Protein AF-A0A671EL01-F1 (afdb_monomer_lite)

InterPro domains:
  IPR005375 Ubiquitin-fold modifier 1 [PF03671] (3-61)
  IPR005375 Ubiquitin-fold modifier 1 [PTHR15825] (1-60)
  IPR029071 Ubiquitin-like domain superfamily [SSF54236] (2-61)

Sequence (62 aa):
MSKLSFKIMLTSDSLLRYKILSIPKSTPFTAVSKFVAEGFKVPAATSAMITNGRIRINPTDC

Structure (mmCIF, N/CA/C/O backbone):
data_AF-A0A671EL01-F1
#
_entry.id   AF-A0A671EL01-F1
#
loop_
_atom_site.group_PDB
_atom_site.id
_atom_site.type_symbol
_atom_site.label_atom_id
_atom_site.label_alt_id
_atom_site.label_comp_id
_atom_site.label_asym_id
_atom_site.label_entity_id
_atom_site.label_seq_id
_atom_site.pdbx_PDB_ins_code
_atom_site.Cartn_x
_atom_site.Cartn_y
_atom_site.Cartn_z
_atom_site.occupancy
_atom_site.B_iso_or_equiv
_atom_site.auth_seq_id
_atom_site.auth_comp_id
_atom_site.auth_asym_id
_atom_site.auth_atom_id
_atom_site.pdbx_PDB_model_num
ATOM 1 N N . MET A 1 1 ? -16.132 11.681 13.404 1.00 71.44 1 MET A N 1
ATOM 2 C CA . MET A 1 1 ? -15.233 10.533 13.129 1.00 71.44 1 MET A CA 1
ATOM 3 C C . MET A 1 1 ? -13.812 11.036 12.939 1.00 71.44 1 MET A C 1
ATOM 5 O O . MET A 1 1 ? -13.621 11.994 12.201 1.00 71.44 1 MET A O 1
ATOM 9 N N . SER A 1 2 ? -12.833 10.430 13.608 1.00 90.12 2 SER A N 1
ATOM 10 C CA . SER A 1 2 ? -11.419 10.811 13.511 1.00 90.12 2 SER A CA 1
ATOM 11 C C . SER A 1 2 ? -10.739 10.139 12.310 1.00 90.12 2 SER A C 1
ATOM 13 O O . SER A 1 2 ? -11.014 8.980 11.990 1.00 90.12 2 SER A O 1
ATOM 15 N N . LYS A 1 3 ? -9.861 10.882 11.629 1.00 92.06 3 LYS A N 1
ATOM 16 C CA . LYS A 1 3 ? -9.086 10.413 10.471 1.00 92.06 3 LYS A CA 1
ATOM 17 C C . LYS A 1 3 ? -7.605 10.293 10.829 1.00 92.06 3 LYS A C 1
ATOM 19 O O . LYS A 1 3 ? -7.129 10.980 11.731 1.00 92.06 3 LYS A O 1
ATOM 24 N N . LEU A 1 4 ? -6.894 9.425 10.121 1.00 92.25 4 LEU A N 1
ATOM 25 C CA . LEU A 1 4 ? -5.437 9.323 10.118 1.00 92.25 4 LEU A CA 1
ATOM 26 C C . LEU A 1 4 ? -4.919 9.703 8.741 1.00 92.25 4 LEU A C 1
ATOM 28 O O . LEU A 1 4 ? -5.569 9.413 7.737 1.00 92.25 4 LEU A O 1
ATOM 32 N N . SER A 1 5 ? -3.747 10.330 8.707 1.00 93.12 5 SER A N 1
ATOM 33 C CA . SER A 1 5 ? -3.075 10.698 7.466 1.00 93.12 5 SER A CA 1
ATOM 34 C C . SER A 1 5 ? -1.766 9.928 7.334 1.00 93.12 5 SER A C 1
ATOM 36 O O . SER A 1 5 ? -0.931 9.963 8.233 1.00 93.12 5 SER A O 1
ATOM 38 N N . PHE A 1 6 ? -1.580 9.259 6.201 1.00 91.25 6 PHE A N 1
ATOM 39 C CA . PHE A 1 6 ? -0.392 8.483 5.866 1.00 91.25 6 PHE A CA 1
ATOM 40 C C . PHE A 1 6 ? 0.308 9.113 4.670 1.00 91.25 6 PHE A C 1
ATOM 42 O O . PHE A 1 6 ? -0.336 9.402 3.664 1.00 91.25 6 PHE A O 1
ATOM 49 N N . LYS A 1 7 ? 1.629 9.280 4.748 1.00 93.44 7 LYS A N 1
ATOM 50 C CA . LYS A 1 7 ? 2.476 9.530 3.577 1.00 93.44 7 LYS A CA 1
ATOM 51 C C . LYS A 1 7 ? 3.153 8.216 3.210 1.00 93.44 7 LYS A C 1
ATOM 53 O O . LYS A 1 7 ? 3.921 7.689 4.008 1.00 93.44 7 LYS A O 1
ATOM 58 N N . ILE A 1 8 ? 2.860 7.696 2.024 1.00 93.56 8 ILE A N 1
ATOM 59 C CA . ILE A 1 8 ? 3.353 6.395 1.563 1.00 93.56 8 ILE A CA 1
ATOM 60 C C . ILE A 1 8 ? 4.165 6.601 0.293 1.00 93.56 8 ILE A C 1
ATOM 62 O O . ILE A 1 8 ? 3.701 7.265 -0.631 1.00 93.56 8 ILE A O 1
ATOM 66 N N . MET A 1 9 ? 5.373 6.047 0.260 1.00 93.31 9 MET A N 1
ATOM 67 C CA . MET A 1 9 ? 6.332 6.183 -0.834 1.00 93.31 9 MET A CA 1
ATOM 68 C C . MET A 1 9 ? 6.601 4.819 -1.463 1.00 93.31 9 MET A C 1
ATOM 70 O O . MET A 1 9 ? 6.792 3.839 -0.744 1.00 93.31 9 MET A O 1
ATOM 74 N N . LEU A 1 10 ? 6.641 4.763 -2.794 1.00 92.81 10 LEU A N 1
ATOM 75 C CA . LEU A 1 10 ? 7.050 3.569 -3.523 1.00 92.81 10 LEU A CA 1
ATOM 76 C C . LEU A 1 10 ? 8.577 3.562 -3.656 1.00 92.81 10 LEU A C 1
ATOM 78 O O . LEU A 1 10 ? 9.137 4.254 -4.498 1.00 92.81 10 LEU A O 1
ATOM 82 N N . THR A 1 11 ? 9.254 2.791 -2.806 1.00 89.69 11 THR A N 1
ATOM 83 C CA . THR A 1 11 ? 10.728 2.739 -2.744 1.00 89.69 11 THR A CA 1
ATOM 84 C C . THR A 1 11 ? 11.376 2.093 -3.966 1.00 89.69 11 THR A C 1
ATOM 86 O O . THR A 1 11 ? 12.550 2.335 -4.223 1.00 89.69 11 THR A O 1
ATOM 89 N N . SER A 1 12 ? 10.632 1.280 -4.719 1.00 86.81 12 SER A N 1
ATOM 90 C CA . SER A 1 12 ? 11.107 0.663 -5.961 1.00 86.81 12 SER A CA 1
ATOM 91 C C . SER A 1 12 ? 11.099 1.618 -7.161 1.00 86.81 12 SER A C 1
ATOM 93 O O . SER A 1 12 ? 11.644 1.276 -8.204 1.00 86.81 12 SER A O 1
ATOM 95 N N . ASP A 1 13 ? 10.457 2.784 -7.048 1.00 88.00 13 ASP A N 1
ATOM 96 C CA . ASP A 1 13 ? 10.395 3.794 -8.107 1.00 88.00 13 ASP A CA 1
ATOM 97 C C . ASP A 1 13 ? 11.574 4.766 -7.974 1.00 88.00 13 ASP A C 1
ATOM 99 O O . ASP A 1 13 ? 11.755 5.389 -6.927 1.00 88.00 13 ASP A O 1
ATOM 103 N N . SER A 1 14 ? 12.360 4.930 -9.041 1.00 89.31 14 SER A N 1
ATOM 104 C CA . SER A 1 14 ? 13.523 5.827 -9.063 1.00 89.31 14 SER A CA 1
ATOM 105 C C . SER A 1 14 ? 13.158 7.298 -8.847 1.00 89.31 14 SER A C 1
ATOM 107 O O . SER A 1 14 ? 13.998 8.076 -8.401 1.00 89.31 14 SER A O 1
ATOM 109 N N . LEU A 1 15 ? 11.905 7.680 -9.110 1.00 91.19 15 LEU A N 1
ATOM 110 C CA . LEU A 1 15 ? 11.385 9.026 -8.862 1.00 91.19 15 LEU A CA 1
ATOM 111 C C . LEU A 1 15 ? 10.828 9.203 -7.442 1.00 91.19 15 LEU A C 1
ATOM 113 O O . LEU A 1 15 ? 10.327 10.280 -7.120 1.00 91.19 15 LEU A O 1
ATOM 117 N N . LEU A 1 16 ? 10.879 8.156 -6.605 1.00 87.31 16 LEU A N 1
ATOM 118 C CA . LEU A 1 16 ? 10.406 8.159 -5.217 1.00 87.31 16 LEU A CA 1
ATOM 119 C C . LEU A 1 16 ? 8.980 8.712 -5.083 1.00 87.31 16 LEU A C 1
ATOM 121 O O . LEU A 1 16 ? 8.667 9.514 -4.195 1.00 87.31 16 LEU A O 1
ATOM 125 N N . ARG A 1 17 ? 8.093 8.290 -5.993 1.00 91.81 17 ARG A N 1
ATOM 126 C CA . ARG A 1 17 ? 6.701 8.741 -6.004 1.00 91.81 17 ARG A CA 1
ATOM 127 C C . ARG A 1 17 ? 6.040 8.430 -4.665 1.00 91.81 17 ARG A C 1
ATOM 129 O O . ARG A 1 17 ? 6.112 7.308 -4.161 1.00 91.81 17 ARG A O 1
ATOM 136 N N . TYR A 1 18 ? 5.354 9.423 -4.108 1.00 94.19 18 TYR A N 1
ATOM 137 C CA . TYR A 1 18 ? 4.606 9.279 -2.867 1.00 94.19 18 TYR A CA 1
ATOM 138 C C . TYR A 1 18 ? 3.152 9.712 -3.031 1.00 94.19 18 TYR A C 1
ATOM 140 O O . TYR A 1 18 ? 2.810 10.516 -3.897 1.00 94.19 18 TYR A O 1
ATOM 148 N N . LYS A 1 19 ? 2.290 9.181 -2.167 1.00 91.38 19 LYS A N 1
ATOM 149 C CA . LYS A 1 19 ? 0.894 9.591 -2.017 1.00 91.38 19 LYS A CA 1
ATOM 150 C C . LYS A 1 19 ? 0.612 9.912 -0.559 1.00 91.38 19 LYS A C 1
ATOM 152 O O . LYS A 1 19 ? 1.135 9.255 0.341 1.00 91.38 19 LYS A O 1
ATOM 157 N N . ILE A 1 20 ? -0.216 10.926 -0.335 1.00 93.12 20 ILE A N 1
ATOM 158 C CA . ILE A 1 20 ? -0.766 11.235 0.983 1.00 93.12 20 ILE A CA 1
ATOM 159 C C . ILE A 1 20 ? -2.209 10.740 0.995 1.00 93.12 20 ILE A C 1
ATOM 161 O O . ILE A 1 20 ? -2.989 11.098 0.116 1.00 93.12 20 ILE A O 1
ATOM 165 N N . LEU A 1 21 ? -2.556 9.906 1.970 1.00 93.38 21 LEU A N 1
ATOM 166 C CA . LEU A 1 21 ? -3.895 9.350 2.143 1.00 93.38 21 LEU A CA 1
ATOM 167 C C . LEU A 1 21 ? -4.450 9.764 3.493 1.00 93.38 21 LEU A C 1
ATOM 169 O O . LEU A 1 21 ? -3.779 9.580 4.502 1.00 93.38 21 LEU A O 1
ATOM 173 N N . SER A 1 22 ? -5.677 10.280 3.515 1.00 94.62 22 SER A N 1
ATOM 174 C CA . SER A 1 22 ? -6.412 10.546 4.750 1.00 94.62 22 SER A CA 1
ATOM 175 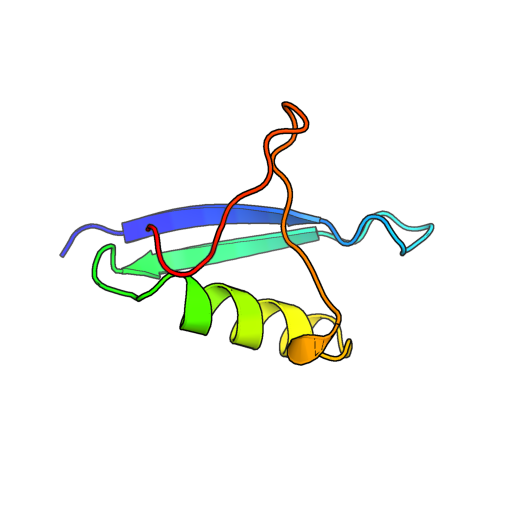C C . SER A 1 22 ? -7.612 9.612 4.829 1.00 94.62 22 SER A C 1
ATOM 177 O O . SER A 1 22 ? -8.491 9.662 3.969 1.00 94.62 22 SER A O 1
ATOM 179 N N . ILE A 1 23 ? -7.643 8.748 5.841 1.00 92.81 23 ILE A N 1
ATOM 180 C CA . ILE A 1 23 ? -8.630 7.669 5.972 1.00 92.81 23 ILE A CA 1
ATOM 181 C C . ILE A 1 23 ? -9.270 7.663 7.365 1.00 92.81 23 ILE A C 1
ATOM 183 O O . ILE A 1 23 ? -8.633 8.084 8.333 1.00 92.81 23 ILE A O 1
ATOM 187 N N . PRO A 1 24 ? -10.520 7.191 7.514 1.00 94.75 24 PRO A N 1
ATOM 188 C CA . PRO A 1 24 ? -11.120 6.967 8.828 1.00 94.75 24 PRO A CA 1
ATOM 189 C C . PRO A 1 24 ? -10.290 5.990 9.670 1.00 94.75 24 PRO A C 1
ATOM 191 O O . PRO A 1 24 ? -9.828 4.977 9.146 1.00 94.75 24 PRO A O 1
ATOM 194 N N . LYS A 1 25 ? -10.162 6.246 10.981 1.00 89.56 25 LYS A N 1
ATOM 195 C CA . LYS A 1 25 ? -9.434 5.362 11.917 1.00 89.56 25 LYS A CA 1
ATOM 196 C C . LYS A 1 25 ? -9.950 3.925 11.960 1.00 89.56 25 LYS A C 1
ATOM 198 O O . LYS A 1 25 ? -9.185 3.027 12.260 1.00 89.56 25 LYS A O 1
ATOM 203 N N . SER A 1 26 ? -11.231 3.717 11.672 1.00 91.62 26 SER A N 1
ATOM 204 C CA . SER A 1 26 ? -11.867 2.396 11.660 1.00 91.62 26 SER A CA 1
ATOM 205 C C . SER A 1 26 ? -11.549 1.566 10.411 1.00 91.62 26 SER A C 1
ATOM 207 O O . SER A 1 26 ? -12.072 0.465 10.272 1.00 91.62 26 SER A O 1
ATOM 209 N N . THR A 1 27 ? -10.776 2.105 9.464 1.00 91.94 27 THR A N 1
ATOM 210 C CA . THR A 1 27 ? -10.431 1.401 8.225 1.00 91.94 27 THR A CA 1
ATOM 211 C C . THR A 1 27 ? -9.346 0.364 8.520 1.00 91.94 27 THR A C 1
ATOM 213 O O . THR A 1 27 ? -8.267 0.771 8.951 1.00 91.94 27 THR A O 1
ATOM 216 N N . PRO A 1 28 ? -9.570 -0.934 8.242 1.00 91.38 28 PRO A N 1
ATOM 217 C CA . PRO A 1 28 ? -8.546 -1.958 8.429 1.00 91.38 28 PRO A CA 1
ATOM 218 C C . PRO A 1 28 ? -7.300 -1.670 7.592 1.00 91.38 28 PRO A C 1
ATOM 220 O O . PRO A 1 28 ? -7.409 -1.314 6.411 1.00 91.38 28 PRO A O 1
ATOM 223 N N . PHE A 1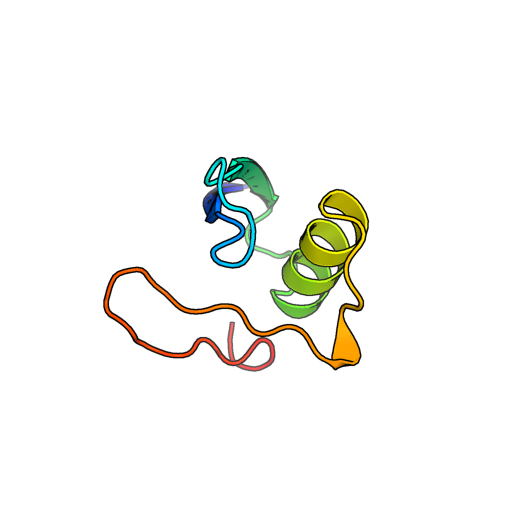 29 ? -6.110 -1.876 8.157 1.00 88.81 29 PHE A N 1
ATOM 224 C CA . PHE A 1 29 ? -4.863 -1.563 7.454 1.00 88.81 29 PHE A CA 1
ATOM 225 C C . PHE A 1 29 ? -4.642 -2.434 6.200 1.00 88.81 29 PHE A C 1
ATOM 227 O O . PHE A 1 29 ? -4.036 -1.986 5.224 1.00 88.81 29 PHE A O 1
ATOM 234 N N . THR A 1 30 ? -5.217 -3.641 6.150 1.00 90.56 30 THR A N 1
ATOM 235 C CA . THR A 1 30 ? -5.271 -4.491 4.942 1.00 90.56 30 THR A CA 1
ATOM 236 C C . THR A 1 30 ? -5.918 -3.789 3.743 1.00 90.56 30 THR A C 1
ATOM 238 O O . THR A 1 30 ? -5.406 -3.883 2.625 1.00 90.56 30 THR A O 1
ATOM 241 N N . ALA A 1 31 ? -7.009 -3.045 3.958 1.00 91.44 31 ALA A N 1
ATOM 242 C CA . ALA A 1 31 ? -7.698 -2.305 2.902 1.00 91.44 31 ALA A CA 1
ATOM 243 C C . ALA A 1 31 ? -6.854 -1.122 2.406 1.00 91.44 31 ALA A C 1
ATOM 245 O O . ALA A 1 31 ? -6.790 -0.866 1.203 1.00 91.44 31 ALA A O 1
ATOM 246 N N . VAL A 1 32 ? -6.146 -0.451 3.320 1.00 91.00 32 VAL A N 1
ATOM 247 C CA . VAL A 1 32 ? -5.191 0.621 2.993 1.00 91.00 32 VAL A CA 1
ATOM 248 C C . VAL A 1 32 ? -4.057 0.080 2.132 1.00 91.00 32 VAL A C 1
ATOM 250 O O . VAL A 1 32 ? -3.731 0.668 1.102 1.00 91.00 32 VAL A O 1
ATOM 253 N N . SER A 1 33 ? -3.496 -1.068 2.521 1.00 90.44 33 SER A N 1
ATOM 254 C CA . SER A 1 33 ? -2.417 -1.725 1.786 1.00 90.4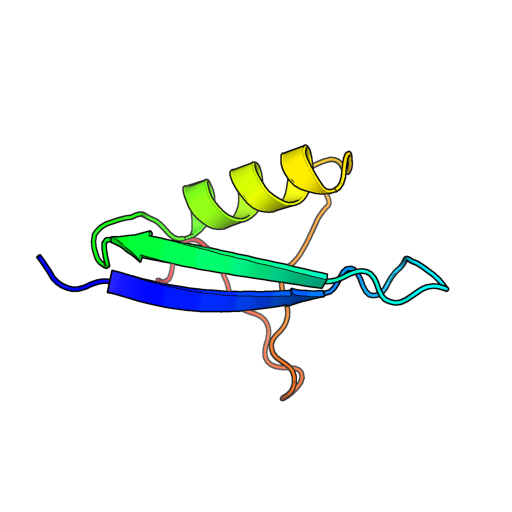4 33 SER A CA 1
ATOM 255 C C . SER A 1 33 ? -2.825 -2.048 0.347 1.00 90.44 33 SER A C 1
ATOM 257 O O . SER A 1 33 ? -2.135 -1.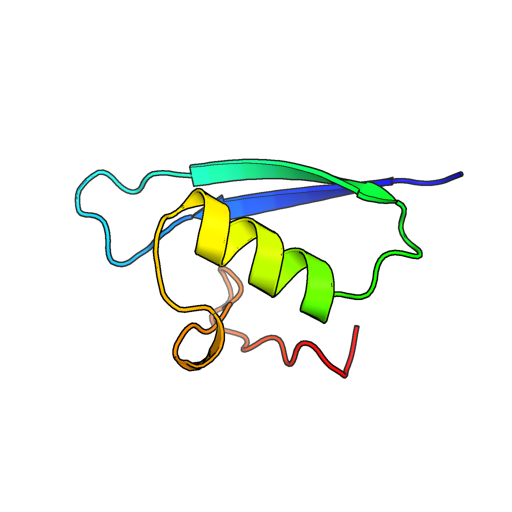664 -0.601 1.00 90.44 33 SER A O 1
ATOM 259 N N . LYS A 1 34 ? -4.002 -2.662 0.173 1.00 91.62 34 LYS A N 1
ATOM 260 C CA . LYS A 1 34 ? -4.556 -2.990 -1.146 1.00 91.62 34 LYS A CA 1
ATOM 261 C C . LYS A 1 34 ? -4.796 -1.741 -2.000 1.00 91.62 34 LYS A C 1
ATOM 263 O O . LYS A 1 34 ? -4.346 -1.694 -3.141 1.00 91.62 34 LYS A O 1
ATOM 268 N N . PHE A 1 35 ? -5.432 -0.714 -1.433 1.00 93.25 35 PHE A N 1
ATOM 269 C CA . PHE A 1 35 ? -5.731 0.537 -2.138 1.00 93.25 35 PHE A CA 1
ATOM 270 C C . PHE A 1 35 ? -4.466 1.236 -2.653 1.00 93.25 35 PHE A C 1
ATOM 272 O O . PHE A 1 35 ? -4.414 1.747 -3.773 1.00 93.25 35 PHE A O 1
ATOM 279 N N . VAL A 1 36 ? -3.415 1.254 -1.837 1.00 93.12 36 VAL A N 1
ATOM 280 C CA . VAL A 1 36 ? -2.137 1.864 -2.204 1.00 93.12 36 VAL A CA 1
ATOM 281 C C . VAL A 1 36 ? -1.441 1.070 -3.303 1.00 93.12 36 VAL A C 1
ATOM 283 O O . VAL A 1 36 ? -0.954 1.677 -4.257 1.00 93.12 36 VAL A O 1
ATOM 286 N N . ALA A 1 37 ? -1.415 -0.260 -3.191 1.00 93.06 37 ALA A N 1
ATOM 287 C CA . ALA A 1 37 ? -0.820 -1.135 -4.194 1.00 93.06 37 ALA A CA 1
ATOM 288 C C . ALA A 1 37 ? -1.487 -0.944 -5.567 1.00 93.06 37 ALA A C 1
ATOM 290 O O . ALA A 1 37 ? -0.801 -0.685 -6.556 1.00 93.06 37 ALA A O 1
ATOM 291 N N . GLU A 1 38 ? -2.822 -0.934 -5.615 1.00 92.81 38 GLU A N 1
ATOM 292 C CA . GLU A 1 38 ? -3.594 -0.629 -6.829 1.00 92.81 38 GLU A CA 1
ATOM 293 C C . GLU A 1 38 ? -3.284 0.779 -7.356 1.00 92.81 38 GLU A C 1
ATOM 295 O O . GLU A 1 38 ? -3.037 0.972 -8.548 1.00 92.81 38 GLU A O 1
ATOM 300 N N . GLY A 1 39 ? -3.203 1.769 -6.464 1.00 91.44 39 GLY A N 1
ATOM 301 C CA . GLY A 1 39 ? -2.877 3.147 -6.816 1.00 91.44 39 GLY A CA 1
ATOM 302 C C . GLY A 1 39 ? -1.469 3.338 -7.394 1.00 91.44 39 GLY A C 1
ATOM 303 O O . GLY A 1 39 ? -1.259 4.295 -8.147 1.00 91.44 39 GLY A O 1
ATOM 304 N N . PHE A 1 40 ? -0.521 2.473 -7.039 1.00 92.44 40 PHE A N 1
ATOM 305 C CA . PHE A 1 40 ? 0.829 2.411 -7.605 1.00 92.44 40 PHE A CA 1
ATOM 306 C C . PHE A 1 40 ? 0.959 1.393 -8.746 1.00 92.44 40 PHE A C 1
ATOM 308 O O . PHE A 1 40 ? 2.030 1.289 -9.336 1.00 92.44 40 PHE A O 1
ATOM 315 N N . LYS A 1 41 ? -0.128 0.693 -9.098 1.00 92.25 41 LYS A N 1
ATOM 316 C CA . LYS A 1 41 ? -0.170 -0.360 -10.122 1.00 92.25 41 LYS A CA 1
ATOM 317 C C . LYS A 1 41 ? 0.803 -1.514 -9.841 1.00 92.25 41 LYS A C 1
ATOM 319 O O . LYS A 1 41 ? 1.407 -2.054 -10.763 1.00 92.25 41 LYS A O 1
ATOM 324 N N . VAL A 1 42 ? 0.941 -1.897 -8.572 1.00 92.75 42 VAL A N 1
ATOM 325 C CA . VAL A 1 42 ? 1.749 -3.044 -8.129 1.00 92.75 42 VAL A CA 1
ATOM 326 C C . VAL A 1 42 ? 0.863 -4.121 -7.485 1.00 92.75 42 VAL A C 1
ATOM 328 O O . VAL A 1 42 ? -0.192 -3.796 -6.935 1.00 92.75 42 VAL A O 1
ATOM 331 N N . PRO A 1 43 ? 1.248 -5.410 -7.520 1.00 92.56 43 PRO A N 1
ATOM 332 C CA . PRO A 1 43 ? 0.445 -6.472 -6.919 1.00 92.56 43 PRO A CA 1
ATOM 333 C C . PRO A 1 43 ? 0.429 -6.373 -5.388 1.00 92.56 43 PRO A C 1
ATOM 335 O O . PRO A 1 43 ? 1.478 -6.415 -4.745 1.00 92.56 43 PRO A O 1
ATOM 338 N N . ALA A 1 44 ? -0.759 -6.303 -4.781 1.00 89.31 44 ALA A N 1
ATOM 339 C CA . ALA A 1 44 ? -0.893 -6.201 -3.324 1.00 89.31 44 ALA A CA 1
ATOM 340 C C . ALA A 1 44 ? -0.345 -7.436 -2.582 1.00 89.31 44 ALA A C 1
ATOM 342 O O . ALA A 1 44 ? 0.277 -7.292 -1.535 1.00 89.31 44 ALA A O 1
ATOM 343 N N . ALA A 1 45 ? -0.532 -8.638 -3.140 1.00 88.69 45 ALA A N 1
ATOM 344 C CA . ALA A 1 45 ? -0.160 -9.903 -2.497 1.00 88.69 45 ALA A CA 1
ATOM 345 C C . ALA A 1 45 ? 1.356 -10.082 -2.296 1.00 88.69 45 ALA A C 1
ATOM 347 O O . ALA A 1 45 ? 1.777 -10.764 -1.367 1.00 88.69 45 ALA A O 1
ATOM 348 N N . THR A 1 46 ? 2.174 -9.467 -3.151 1.00 87.50 46 THR A N 1
ATOM 349 C CA . THR A 1 46 ? 3.644 -9.531 -3.082 1.00 87.50 46 THR A CA 1
ATOM 350 C C . THR A 1 46 ? 4.261 -8.223 -2.585 1.00 87.50 46 THR A C 1
ATOM 352 O O . THR A 1 46 ? 5.481 -8.079 -2.588 1.00 87.50 46 THR A O 1
ATOM 355 N N . SER A 1 47 ? 3.433 -7.254 -2.186 1.00 88.50 47 SER A N 1
ATOM 356 C CA . SER A 1 47 ? 3.878 -5.956 -1.680 1.00 88.50 47 SER A CA 1
ATOM 357 C C . SER A 1 47 ? 3.937 -5.953 -0.156 1.00 88.50 47 SER A C 1
ATOM 359 O O . SER A 1 47 ? 3.116 -6.571 0.520 1.00 88.50 47 SER A O 1
ATOM 361 N N . ALA A 1 48 ? 4.891 -5.208 0.396 1.00 87.31 48 ALA A N 1
ATOM 362 C CA . ALA A 1 48 ? 5.024 -5.001 1.832 1.00 87.31 48 ALA A CA 1
ATOM 363 C C . ALA A 1 48 ? 5.165 -3.510 2.148 1.00 87.31 48 ALA A C 1
ATOM 365 O O . ALA A 1 48 ? 5.812 -2.767 1.412 1.00 87.31 48 ALA A O 1
ATOM 366 N N . MET A 1 49 ? 4.578 -3.084 3.267 1.00 87.31 49 MET A N 1
ATOM 367 C CA . MET A 1 49 ? 4.740 -1.733 3.798 1.00 87.31 49 MET A CA 1
ATOM 368 C C . MET A 1 49 ? 5.701 -1.747 4.984 1.00 87.31 49 MET A C 1
ATOM 370 O O . MET A 1 49 ? 5.604 -2.583 5.884 1.00 87.31 49 MET A O 1
ATOM 374 N N . ILE A 1 50 ? 6.642 -0.808 4.972 1.00 88.56 50 ILE A N 1
ATOM 375 C CA . ILE A 1 50 ? 7.678 -0.656 5.993 1.00 88.56 50 ILE A CA 1
ATOM 376 C C . ILE A 1 50 ? 7.662 0.806 6.440 1.00 88.56 50 ILE A C 1
ATOM 378 O O . ILE A 1 50 ? 7.482 1.709 5.623 1.00 88.56 50 ILE A O 1
ATOM 382 N N . THR A 1 51 ? 7.828 1.051 7.737 1.00 88.50 51 THR A N 1
ATOM 383 C CA . THR A 1 51 ? 7.992 2.416 8.256 1.00 88.50 51 THR A CA 1
ATOM 384 C C . THR A 1 51 ? 9.371 2.980 7.919 1.00 88.50 51 THR A C 1
ATOM 386 O O . THR A 1 51 ? 10.334 2.240 7.718 1.00 88.50 51 THR A O 1
ATOM 389 N N . ASN A 1 52 ? 9.514 4.306 7.961 1.00 82.62 52 ASN A N 1
ATOM 390 C CA . ASN A 1 52 ? 10.820 4.958 7.800 1.00 82.62 52 ASN A CA 1
ATOM 391 C C . ASN A 1 52 ? 11.856 4.492 8.844 1.00 82.62 52 ASN A C 1
ATOM 393 O O . ASN A 1 52 ? 13.050 4.498 8.564 1.00 82.62 52 ASN A O 1
ATOM 397 N N . GLY A 1 53 ? 11.407 4.035 10.020 1.00 81.62 53 GLY A N 1
ATOM 398 C CA . GLY A 1 53 ? 12.258 3.424 11.047 1.00 81.62 53 GLY A CA 1
ATOM 399 C C . GLY A 1 53 ? 12.699 1.988 10.740 1.00 81.62 53 GLY A C 1
ATOM 400 O O . GLY A 1 53 ? 13.269 1.342 11.610 1.00 81.62 53 GLY A O 1
ATOM 401 N N . ARG A 1 54 ? 12.421 1.468 9.534 1.00 76.12 54 ARG A N 1
ATOM 402 C CA . ARG A 1 54 ? 12.676 0.077 9.116 1.00 76.12 54 ARG A CA 1
ATOM 403 C C . ARG A 1 54 ? 11.924 -0.973 9.944 1.00 76.12 54 ARG A C 1
ATOM 405 O O . ARG A 1 54 ? 12.301 -2.140 9.949 1.00 76.12 54 ARG A O 1
ATOM 412 N N . ILE A 1 55 ? 10.833 -0.581 10.602 1.00 80.31 55 ILE A N 1
ATOM 413 C CA . ILE A 1 55 ? 9.934 -1.506 11.301 1.00 80.31 55 ILE A CA 1
ATOM 414 C C . ILE A 1 55 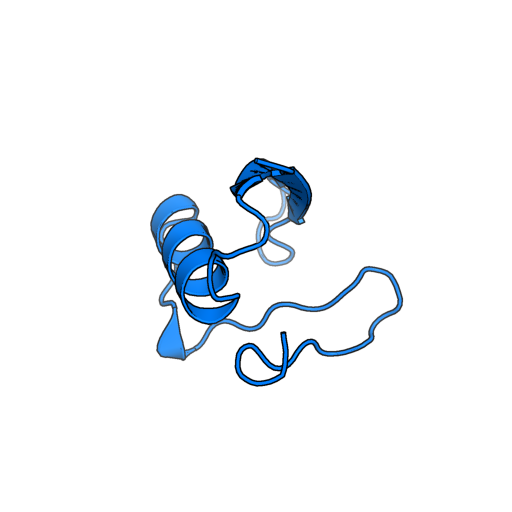? 8.888 -1.992 10.300 1.00 80.31 55 ILE A C 1
ATOM 416 O O . ILE A 1 55 ? 8.208 -1.176 9.664 1.00 80.31 55 ILE A O 1
ATOM 420 N N . ARG A 1 56 ? 8.776 -3.316 10.151 1.00 73.69 56 ARG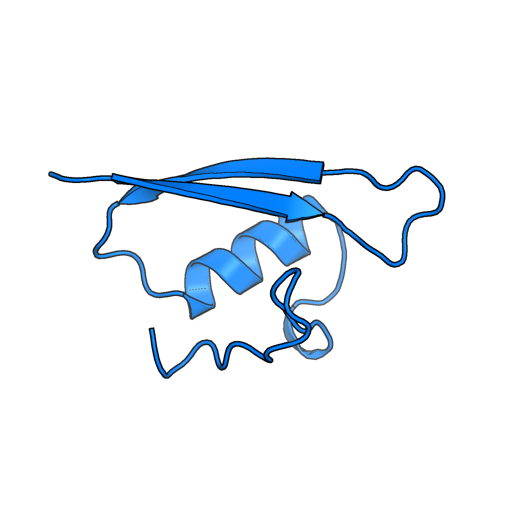 A N 1
ATOM 421 C CA . ARG A 1 56 ? 7.749 -3.956 9.324 1.00 73.69 56 ARG A CA 1
ATOM 422 C C . ARG A 1 56 ? 6.385 -3.777 9.988 1.00 73.69 56 ARG A C 1
ATOM 424 O O . ARG A 1 56 ? 6.243 -4.077 11.168 1.00 73.69 56 ARG A O 1
ATOM 431 N N . ILE A 1 57 ? 5.395 -3.322 9.224 1.00 78.06 57 ILE A N 1
ATOM 432 C CA . ILE A 1 57 ? 3.997 -3.301 9.670 1.00 78.06 57 ILE A CA 1
ATOM 433 C C . ILE A 1 57 ? 3.331 -4.571 9.151 1.00 78.06 57 ILE A C 1
ATOM 435 O O . ILE A 1 57 ? 3.380 -4.850 7.951 1.00 78.06 57 ILE A O 1
ATOM 439 N N . ASN A 1 58 ? 2.713 -5.337 10.045 1.00 74.44 58 ASN A N 1
ATOM 440 C CA . ASN A 1 58 ? 1.836 -6.430 9.658 1.00 74.44 58 ASN A CA 1
ATOM 441 C C . ASN A 1 58 ? 0.399 -5.895 9.525 1.00 74.44 58 ASN A C 1
ATOM 443 O O . ASN A 1 58 ? -0.135 -5.356 10.493 1.00 74.44 58 ASN A O 1
ATOM 447 N N . PRO A 1 59 ? -0.239 -6.007 8.348 1.00 65.44 59 PRO A N 1
ATOM 448 C CA . PRO A 1 59 ? -1.552 -5.418 8.123 1.00 65.44 59 PRO A CA 1
ATOM 449 C C . PRO A 1 59 ? -2.703 -6.027 8.936 1.00 65.44 59 PRO A C 1
ATOM 451 O O . PRO A 1 59 ? -3.775 -5.432 8.946 1.00 65.44 59 PRO A O 1
ATOM 454 N N . THR A 1 60 ? -2.514 -7.167 9.608 1.00 73.12 60 THR A N 1
ATOM 455 C CA . THR A 1 60 ? -3.510 -7.734 10.539 1.00 73.12 60 THR A CA 1
ATOM 456 C C . THR A 1 60 ? -3.454 -7.139 11.942 1.00 73.12 60 THR A C 1
ATOM 458 O O . THR A 1 60 ? -4.407 -7.308 12.694 1.00 73.12 60 THR A O 1
ATOM 461 N N . ASP A 1 61 ? -2.367 -6.449 12.292 1.00 65.06 61 ASP A N 1
ATOM 462 C CA . ASP A 1 61 ? -2.086 -6.040 13.673 1.00 65.06 61 ASP A CA 1
ATOM 463 C C . ASP A 1 61 ? -2.453 -4.560 13.928 1.00 65.06 61 ASP A C 1
ATOM 465 O O . ASP A 1 61 ? -2.082 -3.997 14.958 1.00 65.06 61 ASP A O 1
ATOM 469 N N . CYS A 1 62 ? -3.145 -3.907 12.980 1.00 53.75 62 CYS A N 1
ATOM 470 C CA . CYS A 1 62 ? -3.508 -2.482 12.995 1.00 53.75 62 CYS A CA 1
ATOM 471 C C . CYS A 1 62 ? -4.982 -2.241 12.649 1.00 53.75 62 CYS A C 1
ATOM 473 O O . CYS A 1 62 ? -5.433 -2.722 11.579 1.00 53.75 62 CYS A O 1
#

Secondary structure (DSSP, 8-state):
--EEEEEEE-TTSTT--EEEEEEETTS-HHHHHHHHHHHTT--GGG---B-TTSPBPPTT--

pLDDT: mean 87.64, std 8.21, range [53.75, 94.75]

Foldseek 3Di:
DDKDWDWAWDPVDPVRDIDIDIGDPPDQLLVVLCVVCVVVVHDSVPDFDADPVRHGDDSRVD

Organism: Rhinolophus ferrumequinum (NCBI:txid59479)

Radius of gyration: 11.59 Å; chains: 1; bounding box: 29×21×24 Å